Protein AF-A0A836X3V4-F1 (afdb_monomer)

Structure (mmCIF, N/CA/C/O backbone):
data_AF-A0A836X3V4-F1
#
_entry.id   AF-A0A836X3V4-F1
#
loop_
_atom_site.gr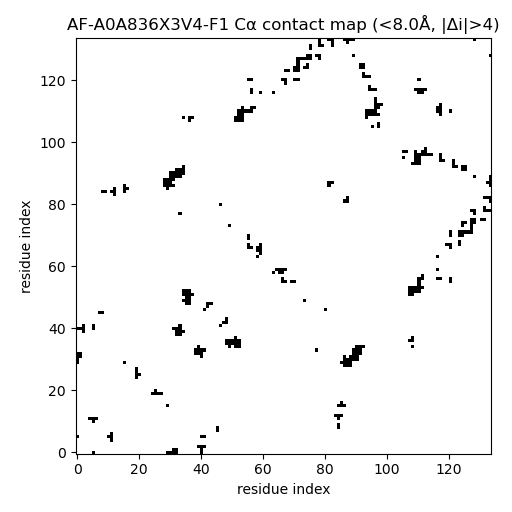oup_PDB
_atom_site.id
_atom_site.type_symbol
_atom_site.label_atom_id
_atom_site.label_alt_id
_atom_site.label_comp_id
_atom_site.label_asym_id
_atom_site.label_entity_id
_atom_site.label_seq_id
_atom_site.pdbx_PDB_ins_code
_atom_site.Cartn_x
_atom_site.Cartn_y
_atom_site.Cartn_z
_atom_site.occupancy
_atom_site.B_iso_or_equiv
_atom_site.auth_seq_id
_atom_site.auth_comp_id
_atom_site.auth_asym_id
_atom_site.auth_atom_id
_atom_site.pdbx_PDB_model_num
ATOM 1 N N . MET A 1 1 ? -12.955 3.098 4.163 1.00 95.19 1 MET A N 1
ATOM 2 C CA . MET A 1 1 ? -12.671 4.411 4.768 1.00 95.19 1 MET A CA 1
ATOM 3 C C . MET A 1 1 ? -12.434 5.425 3.665 1.00 95.19 1 MET A C 1
ATOM 5 O O . MET A 1 1 ? -11.745 5.121 2.700 1.00 95.19 1 MET A O 1
ATOM 9 N N . PHE A 1 2 ? -13.027 6.613 3.779 1.00 97.50 2 PHE A N 1
ATOM 10 C CA . PHE A 1 2 ? -12.780 7.752 2.886 1.00 97.50 2 PHE A CA 1
ATOM 11 C C . PHE A 1 2 ? -12.200 8.924 3.681 1.00 97.50 2 PHE A C 1
ATOM 13 O O . PHE A 1 2 ? -12.313 8.943 4.898 1.00 97.50 2 PHE A O 1
ATOM 20 N N . ALA A 1 3 ? -11.668 9.946 3.001 1.00 95.69 3 ALA A N 1
ATOM 21 C CA . ALA A 1 3 ? -11.058 11.111 3.657 1.00 95.69 3 ALA A CA 1
ATOM 22 C C . ALA A 1 3 ? -11.994 11.802 4.671 1.00 95.69 3 ALA A C 1
ATOM 24 O O . ALA A 1 3 ? -11.567 12.195 5.746 1.00 95.69 3 ALA A O 1
ATOM 25 N N . ARG A 1 4 ? -13.304 11.856 4.386 1.00 97.00 4 ARG A N 1
ATOM 26 C CA . ARG A 1 4 ? -14.330 12.379 5.313 1.00 97.00 4 ARG A CA 1
ATOM 27 C C . ARG A 1 4 ? -14.477 11.591 6.627 1.00 97.00 4 ARG A C 1
ATOM 29 O O . ARG A 1 4 ? -15.273 11.980 7.468 1.00 97.00 4 ARG A O 1
ATOM 36 N N . ASN A 1 5 ? -13.811 10.444 6.751 1.00 97.00 5 ASN A N 1
ATOM 37 C CA . ASN A 1 5 ? -13.816 9.584 7.932 1.00 97.00 5 ASN A CA 1
ATOM 38 C C . ASN A 1 5 ? -12.483 9.631 8.700 1.00 97.00 5 ASN A C 1
ATOM 40 O O . ASN A 1 5 ? -12.344 8.887 9.668 1.00 97.00 5 ASN A O 1
ATOM 44 N N . CYS A 1 6 ? -11.516 10.432 8.242 1.00 97.06 6 CYS A N 1
ATOM 45 C CA 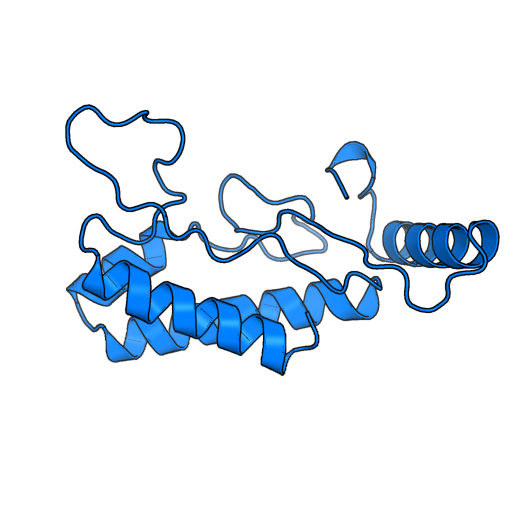. CYS A 1 6 ? -10.139 10.435 8.720 1.00 97.06 6 CYS A CA 1
ATOM 46 C C . CYS A 1 6 ? -9.748 11.837 9.204 1.00 97.06 6 CYS A C 1
ATOM 48 O O . CYS A 1 6 ? -9.218 12.632 8.433 1.00 97.06 6 CYS A O 1
ATOM 50 N N . GLU A 1 7 ? -10.032 12.146 10.470 1.00 96.00 7 GLU A N 1
ATOM 51 C CA . GLU A 1 7 ? -9.672 13.434 11.083 1.00 96.00 7 GLU A CA 1
ATOM 52 C C . GLU A 1 7 ? -8.313 13.377 11.796 1.00 96.00 7 GLU A C 1
ATOM 54 O O . GLU A 1 7 ? -7.496 14.281 11.639 1.00 96.00 7 GLU A O 1
ATOM 59 N N . SER A 1 8 ? -8.071 12.308 12.559 1.00 97.44 8 SER A N 1
ATOM 60 C CA . SER A 1 8 ? -6.799 11.987 13.222 1.00 97.44 8 SER A CA 1
ATOM 61 C C . SER A 1 8 ? -6.695 10.481 13.470 1.00 97.44 8 SER A C 1
ATOM 63 O O . SER A 1 8 ? -7.716 9.786 13.435 1.00 97.44 8 SER A O 1
ATOM 65 N N . GLY A 1 9 ? -5.503 9.962 13.767 1.00 97.50 9 GLY A N 1
ATOM 66 C CA . GLY A 1 9 ? -5.304 8.545 14.092 1.00 97.50 9 GLY A CA 1
ATOM 67 C C . GLY A 1 9 ? -6.173 8.082 15.265 1.00 97.50 9 GLY A C 1
ATOM 68 O O . GLY A 1 9 ? -6.942 7.128 15.134 1.00 97.50 9 GLY A O 1
ATOM 69 N N . ASP A 1 10 ? -6.166 8.830 16.373 1.00 98.19 10 ASP A N 1
ATOM 70 C CA . ASP A 1 10 ? -6.999 8.547 17.555 1.00 98.19 10 ASP A CA 1
ATOM 71 C C . ASP A 1 10 ? -8.505 8.551 17.246 1.00 98.19 10 ASP A C 1
ATOM 73 O O . ASP A 1 10 ? -9.291 7.806 17.843 1.00 98.19 10 ASP A O 1
ATOM 77 N N . GLN A 1 11 ? -8.952 9.431 16.347 1.00 98.12 11 GLN A N 1
ATOM 78 C CA . GLN A 1 11 ? -10.348 9.470 15.921 1.00 98.12 11 GLN A CA 1
ATOM 79 C C . GLN A 1 11 ? -10.691 8.257 15.049 1.00 98.12 11 GLN A C 1
ATOM 81 O O . GLN A 1 11 ? -11.737 7.644 15.272 1.00 98.12 11 GLN A O 1
ATOM 86 N N . VAL A 1 12 ? -9.827 7.895 14.097 1.00 98.25 12 VAL A N 1
ATOM 87 C CA . VAL A 1 12 ? -10.025 6.746 13.201 1.00 98.25 12 VAL A CA 1
ATOM 88 C C . VAL A 1 12 ? -10.065 5.441 13.988 1.00 98.25 12 VAL A C 1
ATOM 90 O O . VAL A 1 12 ? -11.001 4.667 13.804 1.00 98.25 12 VAL A O 1
ATOM 93 N N . HIS A 1 13 ? -9.117 5.227 14.903 1.00 98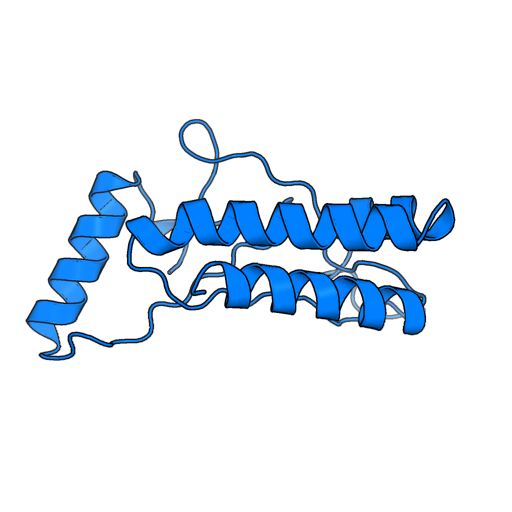.19 13 HIS A N 1
ATOM 94 C CA . HIS A 1 13 ? -9.078 4.037 15.754 1.00 98.19 13 HIS A CA 1
ATOM 95 C C . HIS A 1 13 ? -10.395 3.863 16.528 1.00 98.19 13 HIS A C 1
ATOM 97 O O . HIS A 1 13 ? -11.046 2.823 16.445 1.00 98.19 13 HIS A O 1
ATOM 103 N N . ARG A 1 14 ? -10.868 4.924 17.202 1.00 98.31 14 ARG A N 1
ATOM 104 C CA . ARG A 1 14 ? -12.149 4.884 17.931 1.00 98.31 14 ARG A CA 1
ATOM 105 C C . ARG A 1 14 ? -13.346 4.629 17.020 1.00 98.31 14 ARG A C 1
ATOM 107 O O . ARG A 1 14 ? -14.286 3.952 17.433 1.00 98.31 14 ARG A O 1
ATOM 114 N N . LEU A 1 15 ? -13.342 5.181 15.806 1.00 98.00 15 LEU A N 1
ATOM 115 C CA . LEU A 1 15 ? -14.402 4.950 14.824 1.00 98.00 15 LEU A CA 1
ATOM 116 C C . LEU A 1 15 ? -14.459 3.479 14.392 1.00 98.00 15 LEU A C 1
ATOM 118 O O . LEU A 1 15 ? -15.553 2.925 14.297 1.00 98.00 15 LEU A O 1
ATOM 122 N N . VAL A 1 16 ? -13.306 2.850 14.155 1.00 97.75 16 VAL A N 1
ATOM 123 C CA . VAL A 1 16 ? -13.220 1.425 13.811 1.00 97.75 16 VAL A CA 1
ATOM 124 C C . VAL A 1 16 ? -13.713 0.549 14.961 1.00 97.75 16 VAL A C 1
ATOM 126 O O . VAL A 1 16 ? -14.553 -0.320 14.731 1.00 97.75 16 VAL A O 1
ATOM 129 N N . GLU A 1 17 ? -13.278 0.819 16.191 1.00 97.44 17 GLU A N 1
ATOM 130 C CA . GLU A 1 17 ? -13.732 0.071 17.371 1.00 97.44 17 GLU A CA 1
ATOM 131 C C . GLU A 1 17 ? -15.247 0.206 17.578 1.00 97.44 17 GLU A C 1
ATOM 133 O O . GLU A 1 17 ? -15.952 -0.793 17.713 1.00 97.44 17 GLU A O 1
ATOM 138 N N . SER A 1 18 ? -15.780 1.427 17.462 1.00 96.94 18 SER A N 1
ATOM 139 C CA . SER A 1 18 ? -17.224 1.681 17.587 1.00 96.94 18 SER A CA 1
ATOM 140 C C . SER A 1 18 ? -18.031 0.948 16.509 1.00 96.94 18 SER A C 1
ATOM 142 O O . SER A 1 18 ? -19.140 0.481 16.762 1.00 96.94 18 SER A O 1
ATOM 144 N N . LEU A 1 19 ? -17.486 0.844 15.292 1.00 95.94 19 LEU A N 1
ATOM 145 C CA . LEU A 1 19 ? -18.111 0.105 14.198 1.00 95.94 19 LEU A CA 1
ATOM 146 C C . LEU A 1 19 ? -18.128 -1.403 14.473 1.00 95.94 19 LEU A C 1
ATOM 148 O O . LEU A 1 19 ? -19.150 -2.041 14.226 1.00 95.94 19 LEU A O 1
ATOM 152 N N . ARG A 1 20 ? -17.033 -1.969 14.993 1.00 96.19 20 ARG A N 1
ATOM 153 C CA . ARG A 1 20 ? -16.948 -3.396 15.343 1.00 96.19 20 ARG A CA 1
ATOM 154 C C . ARG A 1 20 ? -17.902 -3.765 16.471 1.00 96.19 20 ARG A C 1
ATOM 156 O O . ARG A 1 20 ? -18.598 -4.771 16.349 1.00 96.19 20 ARG A O 1
ATOM 163 N N . GLU A 1 21 ? -17.975 -2.939 17.515 1.00 97.00 21 GLU A N 1
ATOM 164 C CA . GLU A 1 21 ? -18.923 -3.116 18.621 1.00 97.00 21 GLU A CA 1
ATOM 165 C C . GLU A 1 21 ? -20.373 -3.034 18.133 1.00 97.00 21 GLU A C 1
ATOM 167 O O . GLU A 1 21 ? -21.174 -3.921 18.416 1.00 97.00 21 GLU A O 1
ATOM 172 N N . ALA A 1 22 ? -20.715 -2.002 17.354 1.00 96.25 22 ALA A N 1
ATOM 173 C CA . ALA A 1 22 ? -22.077 -1.815 16.856 1.00 96.25 22 ALA A CA 1
ATOM 174 C C . ALA A 1 22 ? -22.526 -2.931 15.899 1.00 96.25 22 ALA A C 1
ATOM 176 O O . ALA A 1 22 ? -23.719 -3.227 15.814 1.00 96.25 22 ALA A O 1
ATOM 177 N N . ALA A 1 23 ? -21.584 -3.525 15.165 1.00 94.69 23 ALA A N 1
ATOM 178 C CA . ALA A 1 23 ? -21.851 -4.608 14.227 1.00 94.69 23 ALA A CA 1
ATOM 179 C C . ALA A 1 23 ? -21.787 -6.010 14.858 1.00 94.69 23 ALA A C 1
ATOM 181 O O . ALA A 1 23 ? -22.137 -6.964 14.168 1.00 94.69 23 ALA A O 1
ATOM 182 N N . ASP A 1 24 ? -21.338 -6.146 16.113 1.00 95.25 24 ASP A N 1
ATOM 183 C CA . ASP A 1 24 ? -20.998 -7.432 16.751 1.00 95.25 24 ASP A CA 1
ATOM 184 C C . ASP A 1 24 ? -20.046 -8.287 15.884 1.00 95.25 24 ASP A C 1
ATOM 186 O O . ASP A 1 24 ? -20.202 -9.495 15.703 1.00 95.25 24 ASP A O 1
ATOM 190 N N . LEU A 1 2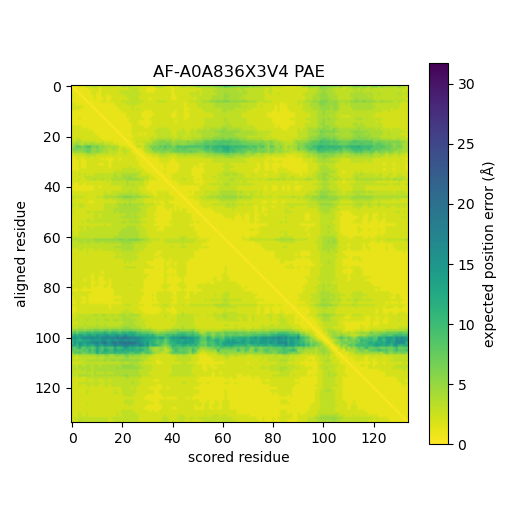5 ? -19.059 -7.622 15.270 1.00 94.00 25 LEU A N 1
ATOM 191 C CA . LEU A 1 25 ? -18.102 -8.224 14.340 1.00 94.00 25 LEU A CA 1
ATOM 192 C C . LEU A 1 25 ? -16.681 -7.770 14.675 1.00 94.00 25 LEU A C 1
ATOM 194 O O . LEU A 1 25 ? -16.129 -6.874 14.034 1.00 94.00 25 LEU A O 1
ATOM 198 N N . SER A 1 26 ? -16.050 -8.444 15.641 1.00 89.88 26 SER A N 1
ATOM 199 C CA . SER A 1 26 ? -14.674 -8.144 16.076 1.00 89.88 26 SER A CA 1
ATOM 200 C C . SER A 1 26 ? -13.651 -8.194 14.935 1.00 89.88 26 SER A C 1
ATOM 202 O O . SER A 1 26 ? -12.655 -7.480 14.961 1.00 89.88 26 SER A O 1
ATOM 204 N N . ASN A 1 27 ? -13.916 -9.011 13.911 1.00 88.62 27 ASN A N 1
ATOM 205 C CA . ASN A 1 27 ? -13.017 -9.246 12.779 1.00 88.62 27 ASN A CA 1
ATOM 206 C C . ASN A 1 27 ? -13.525 -8.595 11.483 1.00 88.62 27 ASN A C 1
ATOM 208 O O . ASN A 1 27 ? -13.203 -9.066 10.392 1.00 88.62 27 ASN A O 1
ATOM 212 N N . ALA A 1 28 ? -14.360 -7.554 11.581 1.00 94.19 28 ALA A N 1
ATOM 213 C CA . ALA A 1 28 ? -14.823 -6.831 10.403 1.00 94.19 28 ALA A CA 1
ATOM 214 C C . ALA A 1 28 ? -13.633 -6.337 9.561 1.00 94.19 28 ALA A C 1
ATOM 216 O O . ALA A 1 28 ? -12.660 -5.790 10.094 1.00 94.19 28 ALA A O 1
ATOM 217 N N . LEU A 1 29 ? -13.730 -6.528 8.242 1.00 95.62 29 LEU A N 1
ATOM 218 C CA . LEU A 1 29 ? -12.781 -5.950 7.299 1.00 95.62 29 LEU A CA 1
ATOM 219 C C . LEU A 1 29 ? -13.037 -4.447 7.193 1.00 95.62 29 LEU A C 1
ATOM 221 O O . LEU A 1 29 ? -14.152 -4.009 6.895 1.00 95.62 29 LEU A O 1
ATOM 225 N N . VAL A 1 30 ? -11.992 -3.664 7.415 1.00 97.38 30 VAL A N 1
ATOM 226 C CA . VAL A 1 30 ? -11.993 -2.214 7.296 1.00 97.38 30 VAL A CA 1
ATOM 227 C C . VAL A 1 30 ? -11.007 -1.856 6.203 1.00 97.38 30 VAL A C 1
ATOM 229 O O . VAL A 1 30 ? -9.799 -1.973 6.376 1.00 97.38 30 VAL A O 1
ATOM 232 N N . LEU A 1 31 ? -11.560 -1.436 5.067 1.00 98.25 31 LEU A N 1
ATOM 233 C CA . LEU A 1 31 ? -10.805 -1.139 3.855 1.00 98.25 31 LEU A CA 1
ATOM 234 C C . LEU A 1 31 ? -10.422 0.340 3.795 1.00 98.25 31 LEU A C 1
ATOM 236 O O . LEU A 1 31 ? -11.193 1.195 4.243 1.00 98.25 31 LEU A O 1
ATOM 240 N N . ILE A 1 32 ? -9.312 0.670 3.146 1.00 98.50 32 ILE A N 1
ATOM 241 C CA . ILE A 1 32 ? -8.935 2.039 2.764 1.00 98.50 32 ILE A CA 1
ATOM 242 C C . ILE A 1 32 ? -8.321 2.054 1.358 1.00 98.50 32 ILE A C 1
ATOM 244 O O . ILE A 1 32 ? -7.904 1.015 0.873 1.00 98.50 32 ILE A O 1
ATOM 248 N N . ASP A 1 33 ? -8.282 3.222 0.706 1.00 97.75 33 ASP A N 1
ATOM 249 C CA . ASP A 1 33 ? -7.447 3.428 -0.489 1.00 97.75 33 ASP A CA 1
ATOM 250 C C . ASP A 1 33 ? -6.234 4.294 -0.105 1.00 97.75 33 ASP A C 1
ATOM 252 O O . ASP A 1 33 ? -6.342 5.529 -0.071 1.00 97.75 33 ASP A O 1
ATOM 256 N N . GLN A 1 34 ? -5.101 3.669 0.215 1.00 98.00 34 GLN A N 1
ATOM 257 C CA . GLN A 1 34 ? -3.874 4.345 0.640 1.00 98.00 34 GLN A CA 1
ATOM 258 C C . GLN A 1 34 ? -2.708 4.040 -0.319 1.00 98.00 34 GLN A C 1
ATOM 260 O O . GLN A 1 34 ? -1.739 3.370 0.004 1.00 98.00 34 GLN A O 1
ATOM 265 N N . GLU A 1 35 ? -2.763 4.602 -1.528 1.00 97.31 35 GLU A N 1
ATOM 266 C CA . GLU A 1 35 ? -1.753 4.350 -2.569 1.00 97.31 35 GLU A CA 1
ATOM 267 C C . GLU A 1 35 ? -0.488 5.207 -2.410 1.00 97.31 35 GLU A C 1
ATOM 269 O O . GLU A 1 35 ? 0.610 4.805 -2.800 1.00 97.31 35 GLU A O 1
ATOM 274 N N . GLY A 1 36 ? -0.649 6.415 -1.864 1.00 96.19 36 GLY A N 1
ATOM 275 C CA . GLY A 1 36 ? 0.344 7.485 -1.932 1.00 96.19 36 GLY A CA 1
ATOM 276 C C . GLY A 1 36 ? 0.096 8.444 -3.100 1.00 96.19 36 GLY A C 1
ATOM 277 O O . GLY A 1 36 ? -0.803 8.275 -3.928 1.00 96.19 36 GLY A O 1
ATOM 278 N N . GLY A 1 37 ? 0.871 9.528 -3.147 1.00 95.94 37 GLY A N 1
ATOM 279 C CA . GLY A 1 37 ? 0.644 10.605 -4.106 1.00 95.94 37 GLY A CA 1
ATOM 280 C C . GLY A 1 37 ? -0.758 11.210 -3.968 1.00 95.94 37 GLY A C 1
ATOM 281 O O . GLY A 1 37 ? -1.134 11.707 -2.910 1.00 95.94 37 GLY A O 1
ATOM 282 N N . ARG A 1 38 ? -1.535 11.199 -5.057 1.00 95.00 38 ARG A N 1
ATOM 283 C CA . ARG A 1 38 ? -2.859 11.847 -5.120 1.00 95.00 38 ARG A CA 1
ATOM 284 C C . ARG A 1 38 ? -3.987 11.009 -4.510 1.00 95.00 38 ARG A C 1
ATOM 286 O O . ARG A 1 38 ? -5.069 11.549 -4.283 1.00 95.00 38 ARG A O 1
ATOM 293 N N . VAL A 1 39 ? -3.761 9.717 -4.257 1.00 95.88 39 VAL A N 1
ATOM 294 C CA . VAL A 1 39 ? -4.732 8.833 -3.600 1.00 95.88 39 VAL A CA 1
ATOM 295 C C . VAL A 1 39 ? -4.183 8.421 -2.241 1.00 95.88 39 VAL A C 1
ATOM 297 O O . VAL A 1 39 ? -3.505 7.414 -2.079 1.00 95.88 39 VAL A O 1
ATOM 300 N N . ALA A 1 40 ? -4.484 9.255 -1.255 1.00 97.06 40 ALA A N 1
ATOM 301 C CA . ALA A 1 40 ? -4.209 9.008 0.149 1.00 97.06 40 ALA A CA 1
ATOM 302 C C . ALA A 1 40 ? -5.396 9.536 0.960 1.00 97.06 40 ALA A C 1
ATOM 304 O O . ALA A 1 40 ? -5.923 10.613 0.665 1.00 97.06 40 ALA A O 1
ATOM 305 N N . ARG A 1 41 ? -5.866 8.762 1.941 1.00 98.00 41 ARG A N 1
ATOM 306 C CA . ARG A 1 41 ? -6.898 9.208 2.895 1.00 98.00 41 ARG A CA 1
ATOM 307 C C . ARG A 1 41 ? -6.264 9.701 4.188 1.00 98.00 41 ARG A C 1
ATOM 309 O O . ARG A 1 41 ? -6.766 10.653 4.772 1.00 98.00 41 ARG A O 1
ATOM 316 N N . LEU A 1 42 ? -5.169 9.062 4.590 1.00 97.69 42 LEU A N 1
ATOM 317 C CA . LEU A 1 42 ? -4.325 9.461 5.706 1.00 97.69 42 LEU A CA 1
ATOM 318 C C . LEU A 1 42 ? -3.174 10.304 5.154 1.00 97.69 42 LEU A C 1
ATOM 320 O O . LEU A 1 42 ? -2.433 9.853 4.277 1.00 97.69 42 LEU A O 1
ATOM 324 N N . THR A 1 43 ? -3.069 11.550 5.610 1.00 96.44 43 THR A N 1
ATOM 325 C CA . THR A 1 43 ? -2.152 12.558 5.053 1.00 96.44 43 THR A CA 1
ATOM 326 C C . THR A 1 43 ? -1.378 13.288 6.157 1.00 96.44 43 THR A C 1
ATOM 328 O O . THR A 1 43 ? -1.778 13.225 7.322 1.00 96.44 43 THR A O 1
ATOM 331 N N . PRO A 1 44 ? -0.297 14.022 5.824 1.00 96.62 44 PRO A N 1
ATOM 332 C CA . PRO A 1 44 ? 0.401 14.878 6.781 1.00 96.62 44 PRO A CA 1
ATOM 333 C C . PRO A 1 44 ? -0.530 15.852 7.526 1.00 96.62 44 PRO A C 1
ATOM 335 O O . PRO A 1 44 ? -1.552 16.265 6.968 1.00 96.62 44 PRO A O 1
ATOM 338 N N . PRO A 1 45 ? -0.157 16.280 8.747 1.00 95.81 45 PRO A N 1
ATOM 339 C CA . PRO A 1 45 ? 1.156 16.086 9.379 1.00 95.81 45 PRO A CA 1
ATOM 340 C C . PRO A 1 45 ? 1.334 14.766 10.142 1.00 95.81 45 PRO A C 1
ATOM 342 O O . PRO A 1 45 ? 2.462 14.437 10.489 1.00 95.81 45 PRO A O 1
ATOM 345 N N . GLU A 1 46 ? 0.255 14.035 10.419 1.00 96.75 46 GLU A N 1
ATOM 346 C CA . GLU A 1 46 ? 0.300 12.827 11.255 1.00 96.75 46 GLU A CA 1
ATOM 347 C C . GLU A 1 46 ? 0.852 11.612 10.498 1.00 96.75 46 GLU A C 1
ATOM 349 O O . GLU A 1 46 ? 1.604 10.820 11.059 1.00 96.75 46 GLU A O 1
ATOM 354 N N . PHE A 1 47 ? 0.545 11.519 9.202 1.00 97.31 47 PHE A N 1
ATOM 355 C CA . PHE A 1 47 ? 0.976 10.429 8.329 1.00 97.31 47 PHE A CA 1
ATOM 356 C C . PHE A 1 47 ? 1.968 10.915 7.274 1.00 97.31 47 PHE A C 1
ATOM 358 O O . PHE A 1 47 ? 2.024 12.100 6.924 1.00 97.31 47 PHE A O 1
ATOM 365 N N . ARG A 1 48 ? 2.762 9.998 6.722 1.00 96.94 48 ARG A N 1
ATOM 366 C CA . ARG A 1 48 ? 3.762 10.337 5.689 1.00 96.94 48 ARG A CA 1
ATOM 367 C C . ARG A 1 48 ? 3.102 10.797 4.391 1.00 96.94 48 ARG A C 1
ATOM 369 O O . ARG A 1 48 ? 2.116 10.240 3.917 1.00 96.94 48 ARG A O 1
ATOM 376 N N . ALA A 1 49 ? 3.757 11.748 3.726 1.00 97.25 49 ALA A N 1
ATOM 377 C CA . ALA A 1 49 ? 3.525 12.032 2.313 1.00 97.25 49 ALA A CA 1
ATOM 378 C C . ALA A 1 49 ? 4.185 10.938 1.455 1.00 97.25 49 ALA A C 1
ATOM 380 O O . ALA A 1 49 ? 5.302 11.102 0.962 1.00 97.25 49 ALA A O 1
ATOM 381 N N . ALA A 1 50 ? 3.523 9.789 1.334 1.00 97.56 50 ALA A N 1
ATOM 382 C CA . ALA A 1 50 ? 4.021 8.671 0.543 1.00 97.56 50 ALA A CA 1
ATOM 383 C C . ALA A 1 50 ? 4.114 9.020 -0.958 1.00 97.56 50 ALA A C 1
ATOM 385 O O . ALA A 1 50 ? 3.240 9.724 -1.476 1.00 97.56 50 ALA A O 1
ATOM 386 N N . PRO A 1 51 ? 5.147 8.539 -1.677 1.00 97.31 51 PRO A N 1
ATOM 387 C CA . PRO A 1 51 ? 5.302 8.808 -3.103 1.00 97.31 51 PRO A CA 1
ATOM 388 C C . PRO A 1 51 ? 4.201 8.132 -3.930 1.00 97.31 51 PRO A C 1
ATOM 390 O O . PRO A 1 51 ? 3.658 7.104 -3.536 1.00 97.31 51 PRO A O 1
ATOM 393 N N . ALA A 1 52 ? 3.913 8.686 -5.109 1.00 97.81 52 ALA A N 1
ATOM 394 C CA . ALA A 1 52 ? 3.085 8.011 -6.108 1.00 97.81 52 ALA A CA 1
ATOM 395 C C . ALA A 1 52 ? 3.802 6.767 -6.669 1.00 97.81 52 ALA A C 1
ATOM 397 O O . ALA A 1 52 ? 5.035 6.741 -6.761 1.00 97.81 52 ALA A O 1
ATOM 398 N N . ALA A 1 53 ? 3.034 5.768 -7.110 1.00 97.75 53 ALA A N 1
ATOM 399 C CA . ALA A 1 53 ? 3.549 4.491 -7.607 1.00 97.75 53 ALA A CA 1
ATOM 400 C C . ALA A 1 53 ? 4.566 4.636 -8.757 1.00 97.75 53 ALA A C 1
ATOM 402 O O . ALA A 1 53 ? 5.550 3.893 -8.819 1.00 97.75 53 ALA A O 1
ATOM 403 N N . GLN A 1 54 ? 4.381 5.635 -9.629 1.00 97.50 54 GLN A N 1
ATOM 404 C CA . GLN A 1 54 ? 5.279 5.917 -10.753 1.00 97.50 54 GLN A CA 1
ATOM 405 C C . GLN A 1 54 ? 6.743 6.113 -10.328 1.00 97.50 54 GLN A C 1
ATOM 407 O O . GLN A 1 54 ? 7.652 5.761 -11.081 1.00 97.50 54 GLN A O 1
ATOM 412 N N . ILE A 1 55 ? 7.002 6.625 -9.118 1.00 98.12 55 ILE A N 1
ATOM 413 C CA . ILE A 1 55 ? 8.369 6.808 -8.605 1.00 98.12 55 ILE A CA 1
ATOM 414 C C . ILE A 1 55 ? 9.115 5.469 -8.523 1.00 98.12 55 ILE A C 1
ATOM 416 O O . ILE A 1 55 ? 10.288 5.392 -8.896 1.00 98.12 55 ILE A O 1
ATOM 420 N N . PHE A 1 56 ? 8.435 4.395 -8.112 1.00 98.56 56 PHE A N 1
ATOM 421 C CA . PHE A 1 56 ? 9.030 3.059 -8.072 1.00 98.56 56 PHE A CA 1
ATOM 422 C C . PHE A 1 56 ? 9.270 2.503 -9.477 1.00 98.56 56 PHE A C 1
ATOM 424 O O . PHE A 1 56 ? 10.278 1.840 -9.701 1.00 98.56 56 PHE A O 1
ATOM 431 N N . GLY A 1 57 ? 8.407 2.815 -10.446 1.00 98.06 57 GLY A N 1
ATOM 432 C CA . GLY A 1 57 ? 8.629 2.440 -11.844 1.00 98.06 57 GLY A CA 1
ATOM 433 C C . GLY A 1 57 ? 9.811 3.151 -12.495 1.00 98.06 57 GLY A C 1
ATOM 434 O O . GLY A 1 57 ? 10.599 2.518 -13.196 1.00 98.06 57 GLY A O 1
ATOM 435 N N . VAL A 1 58 ? 9.992 4.446 -12.215 1.00 98.25 58 VAL A N 1
ATOM 436 C CA . VAL A 1 58 ? 11.183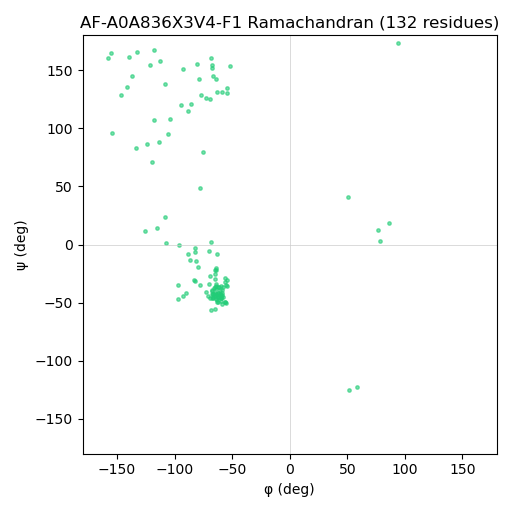 5.199 -12.645 1.00 98.25 58 VAL A CA 1
ATOM 437 C C . VAL A 1 58 ? 12.448 4.572 -12.058 1.00 98.25 58 VAL A C 1
ATOM 439 O O . VAL A 1 58 ? 13.427 4.376 -12.777 1.00 98.25 58 VAL A O 1
ATOM 442 N N . LEU A 1 59 ? 12.421 4.191 -10.776 1.00 98.56 59 LEU A N 1
ATOM 443 C CA . LEU A 1 59 ? 13.532 3.468 -10.160 1.00 98.56 59 LEU A CA 1
ATOM 444 C C . LEU A 1 59 ? 13.735 2.086 -10.798 1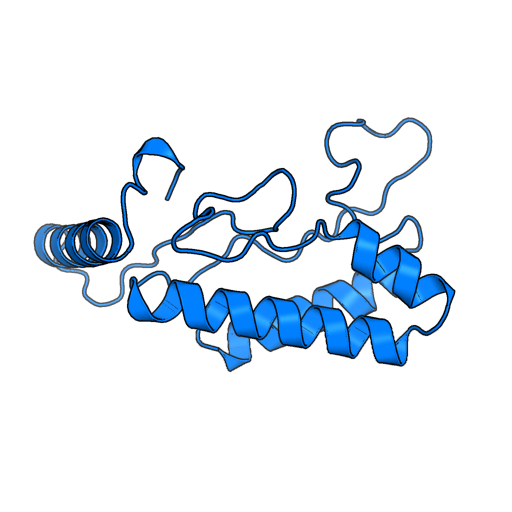.00 98.56 59 LEU A C 1
ATOM 446 O O . LEU A 1 59 ? 14.877 1.681 -11.003 1.00 98.56 59 LEU A O 1
ATOM 450 N N . ALA A 1 60 ? 12.664 1.377 -11.161 1.00 98.38 60 ALA A N 1
ATOM 451 C CA . ALA A 1 60 ? 12.743 0.050 -11.769 1.00 98.38 60 ALA A CA 1
ATOM 452 C C . ALA A 1 60 ? 13.424 0.064 -13.141 1.00 98.38 60 ALA A C 1
ATOM 454 O O . ALA A 1 60 ? 14.165 -0.867 -13.455 1.00 98.38 60 ALA A O 1
ATOM 455 N N . ALA A 1 61 ? 13.245 1.142 -13.912 1.00 97.94 61 ALA A N 1
ATOM 456 C CA . ALA A 1 61 ? 13.940 1.348 -15.181 1.00 97.94 61 ALA A CA 1
ATOM 457 C C . ALA A 1 61 ? 15.469 1.487 -15.022 1.00 97.94 61 ALA A C 1
ATOM 459 O O . ALA A 1 61 ? 16.209 1.245 -15.972 1.00 97.94 61 ALA A O 1
ATOM 460 N N . ILE A 1 62 ? 15.947 1.860 -13.828 1.00 98.12 62 ILE A N 1
ATOM 461 C CA . ILE A 1 62 ? 17.375 1.994 -13.501 1.00 98.12 62 ILE A CA 1
ATOM 462 C C . ILE A 1 62 ? 17.888 0.731 -12.796 1.00 98.12 62 ILE A C 1
ATOM 464 O O . ILE A 1 62 ? 18.956 0.214 -13.118 1.00 98.12 62 ILE A O 1
ATOM 468 N N . ASN A 1 63 ? 17.144 0.244 -11.801 1.00 98.38 63 ASN A N 1
ATOM 469 C CA . ASN A 1 63 ? 17.489 -0.909 -10.981 1.00 98.38 63 ASN A CA 1
ATOM 470 C C . ASN A 1 63 ? 16.223 -1.570 -10.412 1.00 98.38 63 ASN A C 1
ATOM 472 O O . ASN A 1 63 ? 15.727 -1.200 -9.344 1.00 98.38 63 ASN A O 1
ATOM 476 N N . LEU A 1 64 ? 15.738 -2.606 -11.102 1.00 98.44 64 LEU A N 1
ATOM 477 C CA . LEU A 1 64 ? 14.531 -3.345 -10.723 1.00 98.44 64 LEU A CA 1
ATOM 478 C C . LEU A 1 64 ? 14.601 -3.950 -9.313 1.00 98.44 64 LEU A C 1
ATOM 480 O O . LEU A 1 64 ? 13.605 -3.944 -8.594 1.00 98.44 64 LEU A O 1
ATOM 484 N N . LYS A 1 65 ? 15.772 -4.438 -8.882 1.00 98.50 65 LYS A N 1
ATOM 485 C CA . LYS A 1 65 ? 15.933 -5.026 -7.543 1.00 98.50 65 LYS A CA 1
ATOM 486 C C . LYS A 1 65 ? 15.762 -3.972 -6.448 1.00 98.50 65 LYS A C 1
ATOM 488 O O . LYS A 1 65 ? 15.058 -4.220 -5.475 1.00 98.50 65 LYS A O 1
ATOM 493 N N . ALA A 1 66 ? 16.383 -2.805 -6.619 1.00 98.62 66 ALA A N 1
ATOM 494 C CA . ALA A 1 66 ? 16.237 -1.695 -5.680 1.00 98.62 66 ALA A CA 1
ATOM 495 C C . ALA A 1 66 ? 14.801 -1.149 -5.669 1.00 98.62 66 ALA A C 1
ATOM 497 O O . ALA A 1 66 ? 14.277 -0.830 -4.607 1.00 98.62 66 ALA A O 1
ATOM 498 N N . ALA A 1 67 ? 14.146 -1.095 -6.831 1.00 98.75 67 ALA A N 1
ATOM 499 C CA . ALA A 1 67 ? 12.753 -0.676 -6.937 1.00 98.75 67 ALA A CA 1
ATOM 500 C C . ALA A 1 67 ? 11.787 -1.627 -6.228 1.00 98.75 67 ALA A C 1
ATOM 502 O O . ALA A 1 67 ? 10.912 -1.163 -5.501 1.00 98.75 67 ALA A O 1
ATOM 503 N N . ARG A 1 68 ? 11.979 -2.944 -6.389 1.00 98.81 68 ARG A N 1
ATOM 504 C CA . ARG A 1 68 ? 11.213 -3.969 -5.669 1.00 98.81 68 ARG A CA 1
ATOM 505 C C . ARG A 1 68 ? 11.323 -3.769 -4.159 1.00 98.81 68 ARG A C 1
ATOM 507 O O . ARG A 1 68 ? 10.307 -3.744 -3.477 1.00 98.81 68 ARG A O 1
ATOM 514 N N . GLU A 1 69 ? 12.545 -3.601 -3.655 1.00 98.88 69 GLU A N 1
ATOM 515 C CA . GLU A 1 69 ? 12.787 -3.384 -2.224 1.00 98.88 69 GLU A CA 1
ATOM 516 C C . GLU A 1 69 ? 12.139 -2.087 -1.725 1.00 98.88 69 GLU A C 1
ATOM 518 O O . GLU A 1 69 ? 11.464 -2.079 -0.700 1.00 98.88 69 GLU A O 1
ATOM 523 N N . ALA A 1 70 ? 12.280 -0.993 -2.475 1.00 98.81 70 ALA A N 1
ATOM 524 C CA . ALA A 1 70 ? 11.666 0.282 -2.123 1.00 98.81 70 ALA A CA 1
ATOM 525 C C . ALA A 1 70 ? 10.130 0.198 -2.085 1.00 98.81 70 ALA A C 1
ATOM 527 O O . ALA A 1 70 ? 9.515 0.744 -1.170 1.00 98.81 70 ALA A O 1
ATOM 528 N N . ALA A 1 71 ? 9.514 -0.496 -3.046 1.00 98.81 71 ALA A N 1
ATOM 529 C CA . ALA A 1 71 ? 8.068 -0.699 -3.099 1.00 98.81 71 ALA A CA 1
ATOM 530 C C . ALA A 1 71 ? 7.572 -1.574 -1.932 1.00 98.81 71 ALA A C 1
ATOM 532 O O . ALA A 1 71 ? 6.589 -1.217 -1.282 1.00 98.81 71 ALA A O 1
ATOM 533 N N . TYR A 1 72 ? 8.295 -2.654 -1.608 1.00 98.94 72 TYR A N 1
ATOM 534 C CA . TYR A 1 72 ? 8.028 -3.496 -0.436 1.00 98.94 72 TYR A CA 1
ATOM 535 C C . TYR A 1 72 ? 8.094 -2.692 0.869 1.00 98.94 72 TYR A C 1
ATOM 537 O O . TYR A 1 72 ? 7.147 -2.693 1.651 1.00 98.94 72 TYR A O 1
ATOM 545 N N . LEU A 1 73 ? 9.177 -1.942 1.096 1.00 98.88 73 LEU A N 1
ATOM 546 C CA . LEU A 1 73 ? 9.337 -1.132 2.308 1.00 98.88 73 LEU A CA 1
ATOM 547 C C . LEU A 1 73 ? 8.279 -0.026 2.406 1.00 98.88 73 LEU A C 1
ATOM 549 O O . LEU A 1 73 ? 7.793 0.266 3.495 1.00 98.88 73 LEU A O 1
ATOM 553 N N . ASN A 1 74 ? 7.884 0.570 1.280 1.00 98.75 74 ASN A N 1
ATOM 554 C CA . ASN A 1 74 ? 6.798 1.545 1.247 1.00 98.75 74 ASN A CA 1
ATOM 555 C C . ASN A 1 74 ? 5.462 0.931 1.693 1.00 98.75 74 ASN A C 1
ATOM 557 O O . ASN A 1 74 ? 4.739 1.556 2.465 1.00 98.75 74 ASN A O 1
ATOM 561 N N . ALA A 1 75 ? 5.167 -0.291 1.245 1.00 98.81 75 ALA A N 1
ATOM 562 C CA . ALA A 1 75 ? 3.991 -1.048 1.660 1.00 98.81 75 ALA A CA 1
ATOM 563 C C . ALA A 1 75 ? 4.053 -1.469 3.139 1.00 98.81 75 ALA A C 1
ATOM 565 O O . ALA A 1 75 ? 3.064 -1.332 3.854 1.00 98.81 75 ALA A O 1
ATOM 566 N N . ARG A 1 76 ? 5.230 -1.867 3.642 1.00 98.75 76 ARG A N 1
ATOM 567 C CA . ARG A 1 76 ? 5.448 -2.124 5.077 1.00 98.75 76 ARG A CA 1
ATOM 568 C C . ARG A 1 76 ? 5.173 -0.900 5.942 1.00 98.75 76 ARG A C 1
ATOM 570 O O . ARG A 1 76 ? 4.625 -1.041 7.031 1.00 98.75 76 ARG A O 1
ATOM 577 N N . LEU A 1 77 ? 5.554 0.286 5.468 1.00 98.69 77 LEU A N 1
ATOM 578 C CA . LEU A 1 77 ? 5.250 1.538 6.157 1.00 98.69 77 LEU A CA 1
ATOM 579 C C . LEU A 1 77 ? 3.746 1.818 6.165 1.00 98.69 77 LEU A C 1
ATOM 581 O O . LEU A 1 77 ? 3.235 2.176 7.216 1.00 98.69 77 LEU A O 1
ATOM 585 N N . PHE A 1 78 ? 3.038 1.597 5.052 1.00 98.62 78 PHE A N 1
ATOM 586 C CA . PHE A 1 78 ? 1.577 1.712 5.052 1.00 98.62 78 PHE A CA 1
ATOM 587 C C . PHE A 1 78 ? 0.932 0.751 6.044 1.00 98.62 78 PHE A C 1
ATOM 589 O O . PHE A 1 78 ? 0.142 1.189 6.870 1.00 98.62 78 PHE A O 1
ATOM 596 N N . ALA A 1 79 ? 1.315 -0.525 6.046 1.00 98.69 79 ALA A N 1
ATOM 597 C CA . ALA A 1 79 ? 0.762 -1.478 7.001 1.00 98.69 79 ALA A CA 1
ATOM 598 C C . ALA A 1 79 ? 1.014 -1.058 8.463 1.00 98.69 79 ALA A C 1
ATOM 600 O O . ALA A 1 79 ? 0.098 -1.097 9.277 1.00 98.69 79 ALA A O 1
ATOM 601 N N . ALA A 1 80 ? 2.214 -0.555 8.781 1.00 98.44 80 ALA A N 1
ATOM 602 C CA . ALA A 1 80 ? 2.540 -0.040 10.114 1.00 98.44 80 ALA A CA 1
ATOM 603 C C . ALA A 1 80 ? 1.741 1.218 10.515 1.00 98.44 80 ALA A C 1
ATOM 605 O O . ALA A 1 80 ? 1.573 1.479 11.703 1.00 98.44 80 ALA A O 1
ATOM 606 N N . GLU A 1 81 ? 1.265 2.004 9.546 1.00 98.19 81 GLU A N 1
ATOM 607 C CA . GLU A 1 81 ? 0.382 3.153 9.781 1.00 98.19 81 GLU A CA 1
ATOM 608 C C . GLU A 1 81 ? -1.095 2.746 9.903 1.00 98.19 81 GLU A C 1
ATOM 610 O O . GLU A 1 81 ? -1.855 3.413 10.601 1.00 98.19 81 GLU A O 1
ATOM 615 N N . LEU A 1 82 ? -1.510 1.674 9.221 1.00 98.56 82 LEU A N 1
ATOM 616 C CA . LEU A 1 82 ? -2.905 1.241 9.108 1.00 98.56 82 LEU A CA 1
ATOM 617 C C . LEU A 1 82 ? -3.330 0.262 10.208 1.00 98.56 82 LEU A C 1
ATOM 619 O O . LEU A 1 82 ? -4.427 0.405 10.755 1.00 98.56 82 LEU A O 1
ATOM 623 N N . GLU A 1 83 ? -2.470 -0.694 10.558 1.00 98.06 83 GLU A N 1
ATOM 624 C CA . GLU A 1 83 ? -2.782 -1.750 11.529 1.00 98.06 83 GLU A CA 1
ATOM 625 C C . GLU A 1 83 ? -3.189 -1.190 12.906 1.00 98.06 83 GLU A C 1
ATOM 627 O O . GLU A 1 83 ? -4.262 -1.571 13.388 1.00 98.06 83 GLU A O 1
ATOM 632 N N . PRO A 1 84 ? -2.486 -0.192 13.493 1.00 97.56 84 PRO A N 1
ATOM 633 C CA . PRO A 1 84 ? -2.871 0.365 14.795 1.00 97.56 84 PRO A 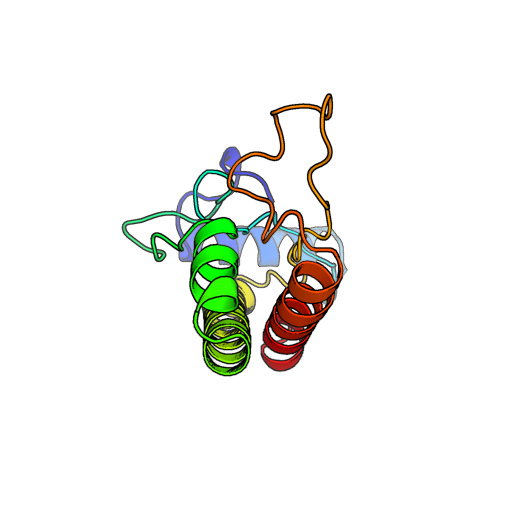CA 1
ATOM 634 C C . PRO A 1 84 ? -4.233 1.075 14.779 1.00 97.56 84 PRO A C 1
ATOM 636 O O . PRO A 1 84 ? -4.893 1.225 15.809 1.00 97.56 84 PRO A O 1
ATOM 639 N N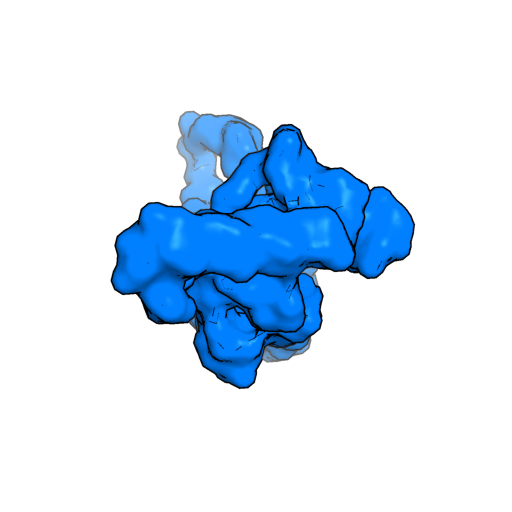 . LEU A 1 85 ? -4.680 1.512 13.599 1.00 98.00 85 LEU A N 1
ATOM 640 C CA . LEU A 1 85 ? -5.985 2.141 13.397 1.00 98.00 85 LEU A CA 1
ATOM 641 C C . LEU A 1 85 ? -7.114 1.111 13.250 1.00 98.00 85 LEU A C 1
ATOM 643 O O . LEU A 1 85 ? -8.275 1.492 13.108 1.00 98.00 85 LEU A O 1
ATOM 647 N N . GLY A 1 86 ? -6.783 -0.183 13.259 1.00 97.12 86 GLY A N 1
ATOM 648 C CA . GLY A 1 86 ? -7.711 -1.283 13.023 1.00 97.12 86 GLY A CA 1
ATOM 649 C C . GLY A 1 86 ? -8.078 -1.475 11.549 1.00 97.12 86 GLY A C 1
ATOM 650 O O . GLY A 1 86 ? -9.026 -2.209 11.261 1.00 97.12 86 GLY A O 1
ATOM 651 N N . ILE A 1 87 ? -7.355 -0.834 10.625 1.00 98.19 87 ILE A N 1
ATOM 652 C CA . ILE A 1 87 ? -7.529 -0.989 9.178 1.00 98.19 87 ILE A CA 1
ATOM 653 C C . ILE A 1 87 ? -6.698 -2.190 8.733 1.00 98.19 87 ILE A C 1
ATOM 655 O O . ILE A 1 87 ? -5.490 -2.218 8.932 1.00 98.19 87 ILE A O 1
ATOM 659 N N . ASN A 1 88 ? -7.358 -3.182 8.143 1.00 96.75 88 ASN A N 1
ATOM 660 C CA . ASN A 1 88 ? -6.782 -4.502 7.863 1.00 96.75 88 ASN A CA 1
ATOM 661 C C . ASN A 1 88 ? -6.907 -4.921 6.394 1.00 96.75 88 ASN A C 1
ATOM 663 O O . ASN A 1 88 ? -6.726 -6.093 6.085 1.00 96.75 88 ASN A O 1
ATOM 667 N N . VAL A 1 89 ? -7.288 -3.984 5.522 1.00 98.06 89 VAL A N 1
ATOM 668 C CA . VAL A 1 89 ? -7.232 -4.143 4.070 1.00 98.06 89 VAL A CA 1
ATOM 669 C C . VAL A 1 89 ? -6.917 -2.786 3.443 1.00 98.06 89 VAL A C 1
ATOM 671 O O . VAL A 1 89 ? -7.614 -1.798 3.690 1.00 98.06 89 VAL A O 1
ATOM 674 N N . ASP A 1 90 ? -5.914 -2.741 2.578 1.00 98.31 90 ASP A N 1
ATOM 675 C CA . ASP A 1 90 ? -5.672 -1.615 1.674 1.00 98.31 90 ASP A CA 1
ATOM 676 C C . ASP A 1 90 ? -6.015 -2.030 0.238 1.00 98.31 90 ASP A C 1
ATOM 678 O O . ASP A 1 90 ? -5.701 -3.136 -0.201 1.00 98.31 90 ASP A O 1
ATOM 682 N N . CYS A 1 91 ? -6.675 -1.155 -0.517 1.00 97.88 91 CYS A N 1
ATOM 683 C CA . CYS A 1 91 ? -7.036 -1.373 -1.920 1.00 97.88 91 CYS A CA 1
ATOM 684 C C . CYS A 1 91 ? -5.823 -1.160 -2.851 1.00 97.88 91 CYS A C 1
ATOM 686 O O . CYS A 1 91 ? -5.896 -0.443 -3.851 1.00 97.88 91 CYS A O 1
ATOM 688 N N . LEU A 1 92 ? -4.698 -1.779 -2.505 1.00 96.75 92 LEU A N 1
ATOM 689 C CA . LEU A 1 92 ? -3.385 -1.657 -3.129 1.00 96.75 92 LEU A CA 1
ATOM 690 C C . LEU A 1 92 ? -2.782 -3.075 -3.246 1.00 96.75 92 LEU A C 1
ATOM 692 O O . LEU A 1 92 ? -3.020 -3.895 -2.361 1.00 96.75 92 LEU A O 1
ATOM 696 N N . PRO A 1 93 ? -2.015 -3.433 -4.300 1.00 97.19 93 PRO A N 1
ATOM 697 C CA . PRO A 1 93 ? -1.427 -2.622 -5.378 1.00 97.19 93 PRO A CA 1
ATOM 698 C C . PRO A 1 93 ? -2.367 -2.248 -6.531 1.00 97.19 93 PRO A C 1
ATOM 700 O O . PRO A 1 93 ? -3.267 -3.004 -6.890 1.00 97.19 93 PRO A O 1
ATOM 703 N N . LEU A 1 94 ? -2.055 -1.142 -7.222 1.00 95.69 94 LEU A N 1
ATOM 704 C CA . LEU A 1 94 ? -2.529 -0.934 -8.593 1.00 95.69 94 LEU A CA 1
ATOM 705 C C . LEU A 1 94 ? -1.713 -1.774 -9.574 1.00 95.69 94 LEU A C 1
ATOM 707 O O . LEU A 1 94 ? -0.487 -1.686 -9.614 1.00 95.69 94 LEU A O 1
ATOM 711 N N . LEU A 1 95 ? -2.412 -2.528 -10.419 1.00 97.12 95 LEU A N 1
ATOM 712 C CA . LEU A 1 95 ? -1.814 -3.383 -11.448 1.00 97.12 95 LEU A CA 1
ATOM 713 C C . LEU A 1 95 ? -2.164 -2.932 -12.874 1.00 97.12 95 LEU A C 1
ATOM 715 O O . LEU A 1 95 ? -1.957 -3.676 -13.832 1.00 97.12 95 LEU A O 1
ATOM 719 N N . ASP A 1 96 ? -2.691 -1.716 -13.022 1.00 95.75 96 ASP A N 1
ATOM 720 C CA . ASP A 1 96 ? -2.964 -1.129 -14.329 1.00 95.75 96 ASP A CA 1
ATOM 721 C C . ASP A 1 96 ? -1.661 -0.931 -15.114 1.00 95.75 96 ASP A C 1
ATOM 723 O O . ASP A 1 96 ? -0.699 -0.340 -14.617 1.00 95.75 96 ASP A O 1
ATOM 727 N N . VAL A 1 97 ? -1.657 -1.382 -16.370 1.00 95.12 97 VAL A N 1
ATOM 728 C CA . VAL A 1 97 ? -0.575 -1.134 -17.330 1.00 95.12 97 VAL A CA 1
ATOM 729 C C . VAL A 1 97 ? -1.048 -0.056 -18.311 1.00 95.12 97 VAL A C 1
ATOM 731 O O . VAL A 1 97 ? -1.914 -0.336 -19.146 1.00 95.12 97 VAL A O 1
ATOM 734 N N . PRO A 1 98 ? -0.522 1.181 -18.243 1.00 91.00 98 PRO A N 1
ATOM 735 C CA . PRO A 1 98 ? -0.891 2.237 -19.173 1.00 91.00 98 PRO A CA 1
ATOM 736 C C . PRO A 1 98 ? -0.602 1.843 -20.625 1.00 91.00 98 PRO A C 1
ATOM 738 O O . PRO A 1 98 ? 0.506 1.429 -20.960 1.00 91.00 98 PRO A O 1
ATOM 741 N N . ALA A 1 99 ? -1.593 2.034 -21.495 1.00 86.88 99 ALA A N 1
ATOM 742 C CA . ALA A 1 99 ? -1.495 1.786 -22.930 1.00 86.88 99 ALA A CA 1
ATOM 743 C C . ALA A 1 99 ? -1.799 3.066 -23.734 1.00 86.88 99 ALA A C 1
ATOM 745 O O . ALA A 1 99 ? -2.534 3.936 -23.249 1.00 86.88 99 ALA A O 1
ATOM 746 N N . PRO A 1 100 ? -1.279 3.201 -24.970 1.00 83.31 100 PRO A N 1
ATOM 747 C CA . PRO A 1 100 ? -1.639 4.307 -25.855 1.00 83.31 100 PRO A CA 1
ATOM 748 C C . PRO A 1 100 ? -3.160 4.406 -26.044 1.00 83.31 100 PRO A C 1
ATOM 750 O O . PRO A 1 100 ? -3.817 3.412 -26.341 1.00 83.31 100 PRO A O 1
ATOM 753 N N . GLY A 1 101 ? -3.725 5.604 -25.864 1.00 78.88 101 GLY A N 1
ATOM 754 C CA . GLY A 1 101 ? -5.177 5.829 -25.932 1.00 78.88 101 GLY A CA 1
ATOM 755 C C . GLY A 1 101 ? -5.959 5.411 -24.678 1.00 78.88 101 GLY A C 1
ATOM 756 O O . GLY A 1 101 ? -7.182 5.537 -24.660 1.00 78.88 101 GLY A O 1
ATOM 757 N N . GLY A 1 102 ? -5.277 4.939 -23.629 1.00 78.25 102 GLY A N 1
ATOM 758 C CA . GLY A 1 102 ? -5.880 4.638 -22.333 1.00 78.25 102 GLY A CA 1
ATOM 759 C C . GLY A 1 102 ? -6.362 5.886 -21.585 1.00 78.25 102 GLY A C 1
ATOM 760 O O . GLY A 1 102 ? -5.932 7.012 -21.845 1.00 78.25 102 GLY A O 1
ATOM 761 N N . HIS A 1 103 ? -7.265 5.684 -20.625 1.00 72.31 103 HIS A N 1
ATOM 762 C CA . HIS A 1 103 ? -7.828 6.773 -19.831 1.00 72.31 103 HIS A CA 1
ATOM 763 C C . HIS A 1 103 ? -6.765 7.379 -18.896 1.00 72.31 103 HIS A C 1
ATOM 765 O O . HIS A 1 103 ? -6.179 6.682 -18.069 1.00 72.31 103 HIS A O 1
ATOM 771 N N . GLY A 1 104 ? -6.552 8.697 -18.963 1.00 76.94 104 GLY A N 1
ATOM 772 C CA . GLY A 1 104 ? -5.499 9.396 -18.206 1.00 76.94 104 GLY A CA 1
ATOM 773 C C . GLY A 1 104 ? -5.695 9.459 -16.683 1.00 76.94 104 GLY A C 1
ATOM 774 O O . GLY A 1 104 ? -4.883 10.061 -15.989 1.00 76.94 104 GLY A O 1
ATOM 775 N N . ILE A 1 105 ? -6.762 8.854 -16.150 1.00 81.81 105 ILE A N 1
ATOM 776 C CA . ILE A 1 105 ? -7.086 8.892 -14.713 1.00 81.81 105 ILE A CA 1
ATOM 777 C C . ILE A 1 105 ? -6.103 8.090 -13.857 1.00 81.81 105 ILE A C 1
ATOM 779 O O . ILE A 1 105 ? -5.903 8.429 -12.692 1.00 81.81 105 ILE A O 1
ATOM 783 N N . ILE A 1 106 ? -5.480 7.058 -14.435 1.00 82.31 106 ILE A N 1
ATOM 784 C CA . ILE A 1 106 ? -4.439 6.280 -13.761 1.00 82.31 106 ILE A CA 1
ATOM 785 C C . ILE A 1 106 ? -3.189 7.148 -13.585 1.00 82.31 106 ILE A C 1
ATOM 787 O O . ILE A 1 106 ? -2.785 7.406 -12.456 1.00 82.31 106 ILE A O 1
ATOM 791 N N . GLY A 1 107 ? -2.640 7.701 -14.670 1.00 88.31 107 GLY A N 1
ATOM 792 C CA . GLY A 1 107 ? -1.529 8.657 -14.604 1.00 88.31 107 GLY A CA 1
ATOM 793 C C . GLY A 1 107 ? -0.351 8.146 -13.763 1.00 88.31 107 GLY A C 1
ATOM 794 O O . GLY A 1 107 ? 0.157 7.055 -14.003 1.00 88.31 107 GLY A O 1
ATOM 795 N N . ASP A 1 108 ? 0.049 8.931 -12.761 1.00 91.56 108 ASP A N 1
ATOM 796 C CA . ASP A 1 108 ? 1.139 8.633 -11.813 1.00 91.56 108 ASP A CA 1
ATOM 797 C C . ASP A 1 108 ? 0.836 7.503 -10.801 1.00 91.56 108 ASP A C 1
ATOM 799 O O . ASP A 1 108 ? 1.726 7.099 -10.046 1.00 91.56 108 ASP A O 1
ATOM 803 N N . ARG A 1 109 ? -0.397 6.972 -10.789 1.00 95.75 109 ARG A N 1
ATOM 804 C CA . ARG A 1 109 ? -0.808 5.833 -9.947 1.00 95.75 109 ARG A CA 1
ATOM 805 C C . ARG A 1 109 ? -0.372 4.483 -10.517 1.00 95.75 109 ARG A C 1
ATOM 807 O O . ARG A 1 109 ? -0.321 3.506 -9.781 1.00 95.75 109 ARG A O 1
ATOM 814 N N . ALA A 1 110 ? -0.061 4.408 -11.813 1.00 96.00 110 ALA A N 1
ATOM 815 C CA . ALA A 1 110 ? 0.547 3.210 -12.383 1.00 96.00 110 ALA A CA 1
ATOM 816 C C . ALA A 1 110 ? 2.042 3.173 -12.073 1.00 96.00 110 ALA A C 1
ATOM 818 O O . ALA A 1 110 ? 2.733 4.190 -12.158 1.00 96.00 110 ALA A O 1
ATOM 819 N N . PHE A 1 111 ? 2.559 1.976 -11.803 1.00 97.38 111 PHE A N 1
ATOM 820 C CA . PHE A 1 111 ? 3.997 1.775 -11.671 1.00 97.38 111 PHE A CA 1
ATOM 821 C C . PHE A 1 111 ? 4.717 2.043 -12.996 1.00 97.38 111 PHE A C 1
ATOM 823 O O . PHE A 1 111 ? 5.639 2.846 -13.049 1.00 97.38 111 PHE A O 1
ATOM 830 N N . SER A 1 112 ? 4.319 1.367 -14.073 1.00 96.12 112 SER A N 1
ATOM 831 C CA . SER 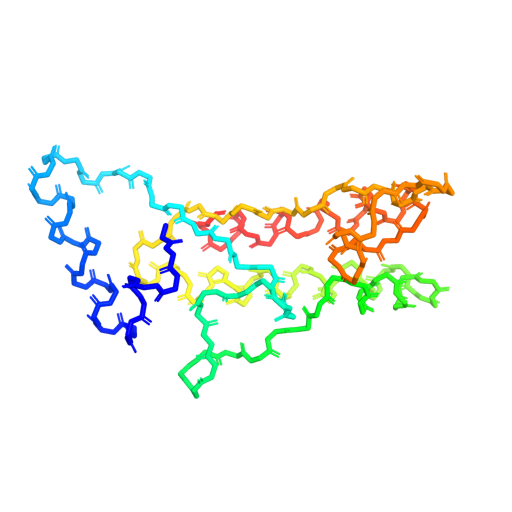A 1 112 ? 5.037 1.378 -15.350 1.00 96.12 112 SER A CA 1
ATOM 832 C C . SER A 1 112 ? 4.113 0.989 -16.503 1.00 96.12 112 SER A C 1
ATOM 834 O O . SER A 1 112 ? 3.089 0.352 -16.287 1.00 96.12 112 SER A O 1
ATOM 836 N N . ALA A 1 113 ? 4.500 1.329 -17.733 1.00 95.12 113 ALA A N 1
ATOM 837 C CA . ALA A 1 113 ? 3.890 0.788 -18.952 1.00 95.12 113 ALA A CA 1
ATOM 838 C C . ALA A 1 113 ? 4.456 -0.593 -19.345 1.00 95.12 113 ALA A C 1
ATOM 840 O O . ALA A 1 113 ? 3.960 -1.213 -20.281 1.00 95.12 113 ALA A O 1
ATOM 841 N N . ASP A 1 114 ? 5.490 -1.076 -18.649 1.00 95.75 114 ASP A N 1
ATOM 842 C CA . ASP A 1 114 ? 6.011 -2.436 -18.795 1.00 95.75 114 ASP A CA 1
ATOM 843 C C . ASP A 1 114 ? 5.260 -3.404 -17.855 1.00 95.75 114 ASP A C 1
ATOM 845 O O . ASP A 1 114 ? 5.408 -3.286 -16.631 1.00 95.75 114 ASP A O 1
ATOM 849 N N . PRO A 1 115 ? 4.499 -4.385 -18.387 1.00 96.56 115 PRO A N 1
ATOM 850 C CA . PRO A 1 115 ? 3.792 -5.380 -17.581 1.00 96.56 115 PRO A CA 1
ATOM 851 C C . PRO A 1 115 ? 4.698 -6.169 -16.631 1.00 96.56 115 PRO A C 1
ATOM 853 O O . PRO A 1 115 ? 4.253 -6.559 -15.553 1.00 96.56 115 PRO A O 1
ATOM 856 N N . ILE A 1 116 ? 5.962 -6.409 -17.003 1.00 97.31 116 ILE A N 1
ATOM 857 C CA . ILE A 1 116 ? 6.901 -7.156 -16.157 1.00 97.31 116 ILE A CA 1
ATOM 858 C C . ILE A 1 116 ? 7.272 -6.330 -14.927 1.00 97.31 116 ILE A C 1
ATOM 860 O O . ILE A 1 116 ? 7.215 -6.836 -13.806 1.00 97.31 116 ILE A O 1
ATOM 864 N N . ALA A 1 117 ? 7.586 -5.047 -15.113 1.00 97.94 117 ALA A N 1
ATOM 865 C CA . ALA A 1 117 ? 7.828 -4.137 -14.000 1.00 97.94 117 ALA A CA 1
ATOM 866 C C . ALA A 1 117 ? 6.590 -4.004 -13.094 1.00 97.94 117 ALA A C 1
ATOM 868 O O . ALA A 1 117 ? 6.730 -4.066 -11.874 1.00 97.94 117 ALA A O 1
ATOM 869 N N . VAL A 1 118 ? 5.385 -3.885 -13.668 1.00 98.44 118 VAL A N 1
ATOM 870 C CA . VAL A 1 118 ? 4.128 -3.831 -12.895 1.00 98.44 118 VAL A CA 1
ATOM 871 C C . VAL A 1 118 ? 3.935 -5.096 -12.061 1.00 98.44 118 VAL A C 1
ATOM 873 O O . VAL A 1 118 ? 3.657 -4.992 -10.870 1.00 98.44 118 VAL A O 1
ATOM 876 N N . ALA A 1 119 ? 4.141 -6.280 -12.640 1.00 98.62 119 ALA A N 1
ATOM 877 C CA . ALA A 1 119 ? 4.004 -7.541 -11.916 1.00 98.62 119 ALA A CA 1
ATOM 878 C C . ALA A 1 119 ? 5.005 -7.658 -10.753 1.00 98.62 119 ALA A C 1
ATOM 880 O O . ALA A 1 119 ? 4.622 -8.032 -9.646 1.00 98.62 119 ALA A O 1
ATOM 881 N N . VAL A 1 120 ? 6.276 -7.303 -10.977 1.00 98.75 120 VAL A N 1
ATOM 882 C CA . VAL A 1 120 ? 7.325 -7.382 -9.944 1.00 98.75 120 VAL A CA 1
ATOM 883 C C . VAL A 1 120 ? 7.072 -6.398 -8.802 1.00 98.75 120 VAL A C 1
ATOM 885 O O . VAL A 1 120 ? 7.192 -6.771 -7.635 1.00 98.75 120 VAL A O 1
ATOM 888 N N . LEU A 1 121 ? 6.732 -5.147 -9.120 1.00 98.88 121 LEU A N 1
ATOM 889 C CA . LEU A 1 121 ? 6.496 -4.114 -8.110 1.00 98.88 121 LEU A CA 1
ATOM 890 C C . LEU A 1 121 ? 5.176 -4.338 -7.370 1.00 98.88 121 LEU A C 1
ATOM 892 O O . LEU A 1 121 ? 5.137 -4.224 -6.148 1.00 98.88 121 LEU A O 1
ATOM 896 N N . GLY A 1 122 ? 4.121 -4.722 -8.091 1.00 98.75 122 GLY A N 1
ATOM 897 C CA . GLY A 1 122 ? 2.829 -5.061 -7.507 1.00 98.75 122 GLY A CA 1
ATOM 898 C C . GLY A 1 122 ? 2.925 -6.233 -6.533 1.00 98.75 122 GLY A C 1
ATOM 899 O O . GLY A 1 122 ? 2.418 -6.139 -5.419 1.00 98.75 122 GLY A O 1
ATOM 900 N N . ALA A 1 123 ? 3.647 -7.298 -6.897 1.00 98.81 123 ALA A N 1
ATOM 901 C CA . ALA A 1 123 ? 3.882 -8.424 -5.994 1.00 98.81 123 ALA A CA 1
ATOM 902 C C . ALA A 1 123 ? 4.620 -8.000 -4.715 1.00 98.81 123 ALA A C 1
ATOM 904 O O . ALA A 1 123 ? 4.235 -8.413 -3.628 1.00 98.81 123 ALA A O 1
ATOM 905 N N . ALA A 1 124 ? 5.637 -7.140 -4.829 1.00 98.88 124 ALA A N 1
ATOM 906 C CA . ALA A 1 124 ? 6.384 -6.641 -3.674 1.00 98.88 124 ALA A CA 1
ATOM 907 C C . ALA A 1 124 ? 5.531 -5.776 -2.737 1.00 98.88 124 ALA A C 1
ATOM 909 O O . ALA A 1 124 ? 5.683 -5.846 -1.521 1.00 98.88 124 ALA A O 1
ATOM 910 N N . VAL A 1 125 ? 4.623 -4.971 -3.292 1.00 98.88 125 VAL A N 1
ATOM 911 C CA . VAL A 1 125 ? 3.674 -4.179 -2.501 1.00 98.88 125 VAL A CA 1
ATOM 912 C C . VAL A 1 125 ? 2.678 -5.080 -1.776 1.00 98.88 125 VAL A C 1
ATOM 914 O O . VAL A 1 125 ? 2.481 -4.905 -0.578 1.00 98.88 125 VAL A O 1
ATOM 917 N N . ALA A 1 126 ? 2.109 -6.073 -2.465 1.00 98.81 126 ALA A N 1
ATOM 918 C CA . ALA A 1 126 ? 1.214 -7.045 -1.840 1.00 98.81 126 ALA A CA 1
ATOM 919 C C . ALA A 1 126 ? 1.916 -7.826 -0.713 1.00 98.81 126 ALA A C 1
ATOM 921 O O . ALA A 1 126 ? 1.371 -7.951 0.376 1.00 98.81 126 ALA A O 1
ATOM 922 N N . GLU A 1 127 ? 3.147 -8.292 -0.948 1.00 98.88 127 GLU A N 1
ATOM 923 C CA . GLU A 1 127 ? 3.983 -8.962 0.060 1.00 98.88 127 GLU A CA 1
ATOM 924 C C . GLU A 1 127 ? 4.228 -8.057 1.277 1.00 98.88 127 GLU A C 1
ATOM 926 O O . GLU A 1 127 ? 4.093 -8.499 2.413 1.00 98.88 127 GLU A O 1
ATOM 931 N N . GLY A 1 128 ? 4.522 -6.771 1.056 1.00 98.81 128 GLY A N 1
ATOM 932 C CA . GLY A 1 128 ? 4.729 -5.809 2.136 1.00 98.81 128 GLY A CA 1
ATOM 933 C C . GLY A 1 128 ? 3.473 -5.549 2.970 1.00 98.81 128 GLY A C 1
ATOM 934 O O . GLY A 1 128 ? 3.566 -5.496 4.191 1.00 98.81 128 GLY A O 1
ATOM 935 N N . LEU A 1 129 ? 2.299 -5.416 2.354 1.00 98.81 129 LEU A N 1
ATOM 936 C CA . LEU A 1 129 ? 1.049 -5.255 3.107 1.00 98.81 129 LEU A CA 1
ATOM 937 C C . LEU A 1 129 ? 0.758 -6.500 3.961 1.00 98.81 129 LEU A C 1
ATOM 939 O O . LEU A 1 129 ? 0.625 -6.383 5.182 1.00 98.81 129 LEU A O 1
ATOM 943 N N . ILE A 1 130 ? 0.826 -7.688 3.347 1.00 98.56 130 ILE A N 1
ATOM 944 C CA . ILE A 1 130 ? 0.555 -8.974 4.009 1.00 98.56 130 ILE A CA 1
ATOM 945 C C . ILE A 1 130 ? 1.508 -9.207 5.188 1.00 98.56 130 ILE A C 1
ATOM 947 O O . ILE A 1 130 ? 1.066 -9.559 6.282 1.00 98.56 130 ILE A O 1
ATOM 951 N N . ASP A 1 131 ? 2.809 -8.968 5.003 1.00 98.62 131 ASP A N 1
ATOM 952 C CA . ASP A 1 131 ? 3.817 -9.096 6.065 1.00 98.62 131 ASP A CA 1
ATOM 953 C C . ASP A 1 131 ? 3.611 -8.097 7.217 1.00 98.62 131 ASP A C 1
ATOM 955 O O . ASP A 1 131 ? 4.163 -8.272 8.309 1.00 98.62 131 ASP A O 1
ATOM 959 N N . GLY A 1 132 ? 2.875 -7.012 6.968 1.00 97.94 132 GLY A N 1
ATOM 960 C CA . GLY A 1 132 ? 2.484 -6.019 7.961 1.00 97.94 132 GLY A CA 1
ATOM 961 C C . GLY A 1 132 ? 1.090 -6.235 8.556 1.00 97.94 132 GLY A C 1
ATOM 962 O O . GLY A 1 132 ? 0.711 -5.465 9.432 1.00 97.94 132 GLY A O 1
ATOM 963 N N . GLY A 1 133 ? 0.357 -7.269 8.127 1.00 96.81 133 GLY A N 1
ATOM 964 C CA . GLY A 1 133 ? -0.972 -7.609 8.641 1.00 96.81 133 GLY A CA 1
ATOM 965 C C . GLY A 1 133 ? -2.147 -6.887 7.967 1.00 96.81 133 GLY A C 1
ATOM 966 O O . GLY A 1 133 ? -3.225 -6.846 8.562 1.00 96.81 133 GLY A O 1
ATOM 967 N N . VAL A 1 134 ? -1.951 -6.330 6.764 1.00 97.44 134 VAL A N 1
ATOM 968 C CA . VAL A 1 134 ? -2.949 -5.566 5.982 1.00 97.44 134 VAL A CA 1
ATOM 969 C C . VAL A 1 134 ? -3.175 -6.177 4.599 1.00 97.44 134 VAL A C 1
ATOM 971 O O . VAL A 1 134 ? -2.239 -6.811 4.065 1.00 97.44 134 VAL A O 1
#

Nearest PDB structures (foldseek):
  5utq-assembly1_A  TM=9.569E-01  e=3.328E-07  Burkholderia cenocepacia
  3sqm-assembly2_C  TM=8.877E-01  e=3.110E-04  Picosynechococcus sp. PCC 7002
  3sqm-assembly1_A  TM=8.690E-01  e=4.770E-04  Picosynechococcus sp. PCC 7002
  3sqm-assembly2_D  TM=8.692E-01  e=5.308E-04  Picosynechococcus sp. PCC 7002
  3sql-assembly1_A  TM=8.884E-01  e=6.572E-04  Picosynechococcus sp. PCC 7002

pLDDT: mean 96.18, std 4.57, range [72.31, 98.94]

Solvent-accessible surface area (backbone atoms only — not comparable to full-atom values): 7089 Å² total; per-residue (Å²): 94,54,51,97,62,48,88,43,67,76,56,30,26,53,52,44,52,52,50,24,63,76,65,76,32,91,80,60,84,33,47,33,54,71,63,24,52,93,44,50,41,70,50,65,91,88,35,71,85,44,65,33,37,26,60,41,29,60,38,31,78,78,37,49,70,61,18,27,51,52,33,17,54,52,23,32,50,49,13,66,63,30,41,83,33,60,31,48,34,53,75,57,56,60,72,60,58,68,51,94,92,52,76,74,83,52,62,57,55,25,31,32,66,46,64,67,58,26,53,52,35,28,51,26,23,41,51,16,18,49,78,39,64,42

Sequence (134 aa):
MFARNCESGDQVHRLVESLREAADLSNALVLIDQEGGRVARLTPPEFRAAPAAQIFGVLAAINLKAAREAAYLNARLFAAELEPLGINVDCLPLLDVPAPGGHGIIGDRAFSADPIAVAVLGAAVAEGLIDGGV

Radius of gyration: 15.61 Å; Cα contacts (8 Å, |Δi|>4): 214; chains: 1; bounding box: 40×25×45 Å

Mean predicted aligned error: 2.83 Å

Foldseek 3Di:
DALVQPPDLVSLLVVLVVVCVVVVHPPDAAEAADQADPGHSDDPDRADRQHALQVLLVVCVVPLVVSLVVLLVSLLSVLVSQVSSVHQYYPDDDLDQDDVVDDCPCPSNQNYNDNVSSVSSRVSNVVSNVVSRD

Secondary structure (DSSP, 8-state):
--GGG-S-HHHHHHHHHHHHHHHT-TT---EE---BTTB-SS-TTTS--PPPTHHHHHHHHH-HHHHHHHHHHHHHHHHHHHGGGT--EE---------TT--TTSGGGSS-SSHHHHHHHHHHHHHHHHHTT-